Protein AF-A0A7S4M330-F1 (afdb_monomer_lite)

Secondary structure (DSSP, 8-state):
-HHHHTTS-GGGHHHHHHHHHHHHHHHHHHHHH-TT-PPPHHHHHHHHHH--GGGHHHHHHHHHHT-SHHHHTTS-HHHHHHHHSPTTSPPPPP-PPPPPTTS--HHHHHHHHTTSTT--

Radius of gyration: 14.89 Å; chains: 1; bounding box: 38×35×34 Å

Sequence (120 aa):
AYLAAANACSSHIGIYRNDATDLVSEYMESVGEDAAMAIVPAVLLAVARLCKPSEAMFRASCLRRCYVHETQSLMTPDEQRVAQVPVGARLEPPQSPSAPAGVETPADRWARLKREAGSI

Structure (mmCIF, N/CA/C/O backbone):
data_AF-A0A7S4M330-F1
#
_entry.id   AF-A0A7S4M330-F1
#
loop_
_atom_site.group_PDB
_atom_site.id
_atom_site.type_symbol
_atom_site.label_atom_id
_atom_site.label_alt_id
_atom_site.label_comp_id
_atom_site.label_asym_id
_atom_site.label_entity_id
_atom_site.label_seq_id
_atom_site.pdbx_PDB_ins_code
_atom_site.Cartn_x
_atom_site.Cartn_y
_atom_site.Cartn_z
_atom_site.occupancy
_atom_site.B_iso_or_equiv
_atom_site.auth_seq_id
_atom_site.auth_comp_id
_atom_site.auth_asym_id
_atom_site.auth_atom_id
_atom_site.pdbx_PDB_model_num
ATOM 1 N N . ALA A 1 1 ? 4.027 -10.631 6.137 1.00 54.78 1 ALA A N 1
ATOM 2 C CA . ALA A 1 1 ? 4.184 -9.151 6.169 1.00 54.78 1 ALA A CA 1
ATOM 3 C C . ALA A 1 1 ? 3.297 -8.299 5.219 1.00 54.78 1 ALA A C 1
ATOM 5 O O . ALA A 1 1 ? 2.370 -7.644 5.688 1.00 54.78 1 ALA A O 1
ATOM 6 N N . TYR A 1 2 ? 3.561 -8.227 3.900 1.00 59.19 2 TYR A N 1
ATOM 7 C CA . TYR A 1 2 ? 3.015 -7.169 3.004 1.00 59.19 2 TYR A CA 1
ATOM 8 C C . TYR A 1 2 ? 1.502 -7.153 2.851 1.00 59.19 2 TYR A C 1
ATOM 10 O O . TYR A 1 2 ? 0.898 -6.086 2.827 1.00 59.19 2 TYR A O 1
ATOM 18 N N . LEU A 1 3 ? 0.878 -8.330 2.792 1.00 62.50 3 LEU A N 1
ATOM 19 C CA . LEU A 1 3 ? -0.577 -8.437 2.771 1.00 62.50 3 LEU A CA 1
ATOM 20 C C . LEU A 1 3 ? -1.197 -7.895 4.060 1.00 62.50 3 LEU A C 1
ATOM 22 O O . LEU A 1 3 ? -2.298 -7.367 4.006 1.00 62.50 3 LEU A O 1
ATOM 26 N N . ALA A 1 4 ? -0.508 -7.962 5.202 1.00 63.50 4 ALA A N 1
ATOM 27 C CA . ALA A 1 4 ? -0.997 -7.355 6.437 1.00 63.50 4 ALA A CA 1
ATOM 28 C C . ALA A 1 4 ? -0.948 -5.820 6.354 1.00 63.50 4 ALA A C 1
ATOM 30 O O . ALA A 1 4 ? -1.938 -5.168 6.673 1.00 63.50 4 ALA A O 1
ATOM 31 N N . ALA A 1 5 ? 0.137 -5.238 5.829 1.00 64.31 5 ALA A N 1
ATOM 32 C CA . ALA A 1 5 ? 0.224 -3.795 5.572 1.00 64.31 5 ALA A CA 1
ATOM 33 C C . ALA A 1 5 ? -0.799 -3.329 4.514 1.00 64.31 5 ALA A C 1
ATOM 35 O O . ALA A 1 5 ? -1.499 -2.334 4.701 1.00 64.31 5 ALA A O 1
ATOM 36 N N . ALA A 1 6 ? -0.959 -4.099 3.436 1.00 64.12 6 ALA A N 1
ATOM 37 C CA . ALA A 1 6 ? -1.946 -3.886 2.381 1.00 64.12 6 ALA A CA 1
ATOM 38 C C . ALA A 1 6 ? -3.386 -4.250 2.787 1.00 64.12 6 ALA A C 1
ATOM 40 O O . ALA A 1 6 ? -4.303 -4.029 2.004 1.00 64.12 6 ALA A O 1
ATOM 41 N N . ASN A 1 7 ? -3.624 -4.761 3.997 1.00 63.97 7 ASN A N 1
ATOM 42 C CA . ASN A 1 7 ? -4.963 -4.963 4.567 1.00 63.97 7 ASN A CA 1
ATOM 43 C C . ASN A 1 7 ? -5.191 -4.164 5.857 1.00 63.97 7 ASN A C 1
ATOM 45 O O . ASN A 1 7 ? -6.298 -4.162 6.395 1.00 63.97 7 ASN A O 1
ATOM 49 N N . ALA A 1 8 ? -4.185 -3.436 6.344 1.00 62.50 8 ALA A N 1
ATOM 50 C CA . ALA A 1 8 ? -4.387 -2.454 7.390 1.00 62.50 8 ALA A CA 1
ATOM 51 C C . ALA A 1 8 ? -5.331 -1.367 6.861 1.00 62.50 8 ALA A C 1
ATOM 53 O O . ALA A 1 8 ? -5.029 -0.700 5.866 1.00 62.50 8 ALA A O 1
ATOM 54 N N . CYS A 1 9 ? -6.482 -1.196 7.515 1.00 58.28 9 CYS A N 1
ATOM 55 C CA . CYS A 1 9 ? -7.389 -0.090 7.227 1.00 58.28 9 CYS A CA 1
ATOM 56 C C . CYS A 1 9 ? -6.629 1.241 7.295 1.00 58.28 9 CYS A C 1
ATOM 58 O O . CYS A 1 9 ? -5.870 1.484 8.236 1.00 58.28 9 CYS A O 1
ATOM 60 N N . SER A 1 10 ? -6.876 2.126 6.328 1.00 56.81 10 SER A N 1
ATOM 61 C CA . SER A 1 10 ? -6.244 3.449 6.233 1.00 56.81 10 SER A CA 1
ATOM 62 C C . SER A 1 10 ? -6.435 4.301 7.496 1.00 56.81 10 SER A C 1
ATOM 64 O O . SER A 1 10 ? -5.536 5.048 7.868 1.00 56.81 10 SER A O 1
ATOM 66 N N . SER A 1 11 ? -7.548 4.128 8.217 1.00 57.81 11 SER A N 1
ATOM 67 C CA . SER A 1 11 ? -7.821 4.771 9.514 1.00 57.81 11 SER A CA 1
ATOM 68 C C . SER A 1 11 ? -6.916 4.299 10.661 1.00 57.81 11 SER A C 1
ATOM 70 O O . SER A 1 11 ? -6.872 4.936 11.710 1.00 57.81 11 SER A O 1
ATOM 72 N N . HIS A 1 12 ? -6.187 3.197 10.480 1.00 62.91 12 HIS A N 1
ATOM 73 C CA . HIS A 1 12 ? -5.392 2.545 11.523 1.00 62.91 12 HIS A CA 1
ATOM 74 C C . HIS A 1 12 ? -3.940 2.312 11.121 1.00 62.91 12 HIS A C 1
ATOM 76 O O . HIS A 1 12 ? -3.165 1.773 11.908 1.00 62.91 12 HIS A O 1
ATOM 82 N N . ILE A 1 13 ? -3.541 2.781 9.936 1.00 65.19 13 ILE A N 1
ATOM 83 C CA . ILE A 1 13 ? -2.166 2.654 9.463 1.00 65.19 13 ILE A CA 1
ATOM 84 C C . ILE A 1 13 ? -1.153 3.299 10.404 1.00 65.19 13 ILE A C 1
ATOM 86 O O . ILE A 1 13 ? -0.033 2.817 10.507 1.00 65.19 13 ILE A O 1
ATOM 90 N N . GLY A 1 14 ? -1.554 4.335 11.150 1.00 68.75 14 GLY A N 1
ATOM 91 C CA . GLY A 1 14 ? -0.705 4.961 12.163 1.00 68.75 14 GLY A CA 1
ATOM 92 C C . GLY A 1 14 ? -0.215 3.986 13.239 1.00 68.75 14 GLY A C 1
ATOM 93 O O . GLY A 1 14 ? 0.900 4.144 13.718 1.00 68.75 14 GLY A O 1
ATOM 94 N N . ILE A 1 15 ? -1.002 2.956 13.568 1.00 72.69 15 ILE A N 1
ATOM 95 C CA . ILE A 1 15 ? -0.666 1.955 14.593 1.00 72.69 15 ILE A CA 1
ATOM 96 C C . ILE A 1 15 ? 0.421 0.992 14.093 1.00 72.69 15 ILE A C 1
ATOM 98 O O . ILE A 1 15 ? 1.234 0.517 14.878 1.00 72.69 15 ILE A O 1
ATOM 102 N N . TYR A 1 16 ? 0.453 0.722 12.788 1.00 71.25 16 TYR A N 1
ATOM 103 C CA . TYR A 1 16 ? 1.331 -0.289 12.183 1.00 71.25 16 TYR A CA 1
ATOM 104 C C . TYR A 1 16 ? 2.448 0.301 11.336 1.00 71.25 16 TYR A C 1
ATOM 106 O O . TYR A 1 16 ? 3.201 -0.432 10.702 1.00 71.25 16 TYR A O 1
ATOM 114 N N . ARG A 1 17 ? 2.514 1.632 11.264 1.00 76.12 17 ARG A N 1
ATOM 115 C CA . ARG A 1 17 ? 3.295 2.341 10.257 1.00 76.12 17 ARG A CA 1
ATOM 116 C C . ARG A 1 17 ? 4.766 1.964 10.289 1.00 76.12 17 ARG A C 1
ATOM 118 O O . ARG A 1 17 ? 5.326 1.714 9.230 1.00 76.12 17 ARG A O 1
ATOM 125 N N . ASN A 1 18 ? 5.368 1.963 11.475 1.00 81.62 18 ASN A N 1
ATOM 126 C CA . ASN A 1 18 ? 6.801 1.723 11.623 1.00 81.62 18 ASN A CA 1
ATOM 127 C C . ASN A 1 18 ? 7.140 0.301 11.185 1.00 81.62 18 ASN A C 1
ATOM 129 O O . ASN A 1 18 ? 7.901 0.133 10.246 1.00 81.62 18 ASN A O 1
ATOM 133 N N . ASP A 1 19 ? 6.455 -0.698 11.740 1.00 75.44 19 ASP A N 1
ATOM 134 C CA . ASP A 1 19 ? 6.733 -2.090 11.387 1.00 75.44 19 ASP A CA 1
ATOM 135 C C . ASP A 1 19 ? 6.460 -2.385 9.901 1.00 75.44 19 ASP A C 1
ATOM 137 O O . ASP A 1 19 ? 7.206 -3.105 9.249 1.00 75.44 19 ASP A O 1
ATOM 141 N N . ALA A 1 20 ? 5.396 -1.809 9.333 1.00 75.56 20 ALA A N 1
ATOM 142 C CA . ALA A 1 20 ? 5.113 -1.944 7.908 1.00 75.56 20 ALA A CA 1
ATOM 143 C C . ALA A 1 20 ? 6.170 -1.248 7.035 1.00 75.56 20 ALA A C 1
ATOM 145 O O . ALA A 1 20 ? 6.441 -1.713 5.931 1.00 75.56 20 ALA A O 1
ATOM 146 N N . THR A 1 21 ? 6.765 -0.155 7.520 1.00 81.12 21 THR A N 1
ATOM 147 C CA . THR A 1 21 ? 7.873 0.530 6.842 1.00 81.12 21 THR A CA 1
ATOM 148 C C . THR A 1 21 ? 9.129 -0.330 6.873 1.00 81.12 21 THR A C 1
ATOM 150 O O . THR A 1 21 ? 9.754 -0.497 5.829 1.00 81.12 21 THR A O 1
ATOM 153 N N . ASP A 1 22 ? 9.456 -0.921 8.022 1.00 82.75 22 ASP A N 1
ATOM 154 C CA . ASP A 1 22 ? 10.635 -1.777 8.187 1.00 82.75 22 ASP A CA 1
ATOM 155 C C . ASP A 1 22 ? 10.553 -2.993 7.253 1.00 82.75 22 ASP A C 1
ATOM 157 O O . ASP A 1 22 ? 11.468 -3.240 6.473 1.00 82.75 22 ASP A O 1
ATOM 161 N N . LEU A 1 23 ? 9.398 -3.665 7.214 1.00 76.81 23 LEU A N 1
ATOM 162 C CA . LEU A 1 23 ? 9.172 -4.830 6.350 1.00 76.81 23 LEU A CA 1
ATOM 163 C C . LEU A 1 23 ? 9.231 -4.486 4.861 1.00 76.81 23 LEU A C 1
ATOM 165 O O . LEU A 1 23 ? 9.807 -5.220 4.065 1.00 76.81 23 LEU A O 1
ATOM 169 N N . VAL A 1 24 ? 8.631 -3.364 4.454 1.00 78.62 24 VAL A N 1
ATOM 170 C CA . VAL A 1 24 ? 8.725 -2.893 3.063 1.00 78.62 24 VAL A CA 1
ATOM 171 C C . VAL A 1 24 ? 10.163 -2.528 2.702 1.00 78.62 24 VAL A C 1
ATOM 173 O O . VAL A 1 24 ? 10.568 -2.762 1.568 1.00 78.62 24 VAL A O 1
ATOM 176 N N . SER A 1 25 ? 10.937 -1.987 3.640 1.00 81.81 25 SER A N 1
ATOM 177 C CA . SER A 1 25 ? 12.342 -1.643 3.405 1.00 81.81 25 SER A CA 1
ATOM 178 C C . SER A 1 25 ? 13.184 -2.904 3.207 1.00 81.81 25 SER A C 1
ATOM 180 O O . SER A 1 25 ? 13.868 -3.006 2.194 1.00 81.81 25 SER A O 1
ATOM 182 N N . GLU A 1 26 ? 13.017 -3.907 4.073 1.00 82.50 26 GLU A N 1
ATOM 183 C CA . GLU A 1 26 ? 13.665 -5.222 3.955 1.00 82.50 26 GLU A CA 1
ATOM 184 C C . GLU A 1 26 ? 13.347 -5.901 2.609 1.00 82.50 26 GLU A C 1
ATOM 186 O O . GLU A 1 26 ? 14.234 -6.428 1.933 1.00 82.50 26 GLU A O 1
ATOM 191 N N . TYR A 1 27 ? 12.093 -5.817 2.143 1.00 76.88 27 TYR A N 1
ATOM 192 C CA . TYR A 1 27 ? 11.730 -6.294 0.805 1.00 76.88 27 TYR A CA 1
ATOM 193 C C . TYR A 1 27 ? 12.522 -5.602 -0.296 1.00 76.88 27 TYR A C 1
ATOM 195 O O . TYR A 1 27 ? 13.050 -6.252 -1.189 1.00 76.88 27 TYR A O 1
ATOM 203 N N . MET A 1 28 ? 12.542 -4.270 -0.274 1.00 77.75 28 MET A N 1
ATOM 204 C CA . MET A 1 28 ? 13.123 -3.481 -1.353 1.00 77.75 28 MET A CA 1
ATOM 205 C C . MET A 1 28 ? 14.643 -3.651 -1.393 1.00 77.75 28 MET A C 1
ATOM 207 O O . MET A 1 28 ? 15.212 -3.642 -2.481 1.00 77.75 28 MET A O 1
ATOM 211 N N . GLU A 1 29 ? 15.276 -3.867 -0.238 1.00 82.19 29 GLU A N 1
ATOM 212 C CA . GLU A 1 29 ? 16.681 -4.263 -0.130 1.00 82.19 29 GLU A CA 1
ATOM 213 C C . GLU A 1 29 ? 16.910 -5.644 -0.763 1.00 82.19 29 GLU A C 1
ATOM 215 O O . GLU A 1 29 ? 17.736 -5.757 -1.666 1.00 82.19 29 GLU A O 1
ATOM 220 N N . SER A 1 30 ? 16.102 -6.656 -0.419 1.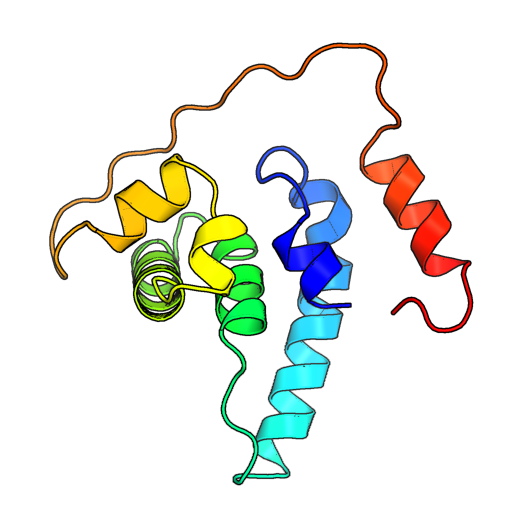00 75.12 30 SER A N 1
ATOM 221 C CA . SER A 1 30 ? 16.236 -8.004 -1.006 1.00 75.12 30 SER A CA 1
ATOM 222 C C . SER A 1 30 ? 15.952 -8.061 -2.517 1.00 75.12 30 SER A C 1
ATOM 224 O O . SER A 1 30 ? 16.621 -8.781 -3.254 1.00 75.12 30 SER A O 1
ATOM 226 N N . VAL A 1 31 ? 15.003 -7.265 -3.021 1.00 72.69 31 VAL A N 1
ATOM 227 C CA . VAL A 1 31 ? 14.725 -7.139 -4.464 1.00 72.69 31 VAL A CA 1
ATOM 228 C C . VAL A 1 31 ? 15.820 -6.355 -5.192 1.00 72.69 31 VAL A C 1
ATOM 230 O O . VAL A 1 31 ? 16.085 -6.613 -6.364 1.00 72.69 31 VAL A O 1
ATOM 233 N N . GLY A 1 32 ? 16.464 -5.395 -4.523 1.00 65.06 32 GLY A N 1
ATOM 234 C CA . GLY A 1 32 ? 17.595 -4.652 -5.080 1.00 65.06 32 GLY A CA 1
ATOM 235 C C . GLY A 1 32 ? 18.829 -5.527 -5.319 1.00 65.06 32 GLY A C 1
ATOM 236 O O . GLY A 1 32 ? 19.609 -5.242 -6.228 1.00 65.06 32 GLY A O 1
ATOM 237 N N . GLU A 1 33 ? 18.977 -6.599 -4.540 1.00 65.62 33 GLU A N 1
ATOM 238 C CA . GLU A 1 33 ? 20.049 -7.588 -4.685 1.00 65.62 33 GLU A CA 1
ATOM 239 C C . GLU A 1 33 ? 19.764 -8.609 -5.798 1.00 65.62 33 GLU A C 1
ATOM 241 O O . GLU A 1 33 ? 20.691 -9.025 -6.495 1.00 65.62 33 GLU A O 1
ATOM 246 N N . ASP A 1 34 ? 18.490 -8.943 -6.036 1.00 59.50 34 ASP A N 1
ATOM 247 C CA . ASP A 1 34 ? 18.053 -9.904 -7.054 1.00 59.50 34 ASP A CA 1
ATOM 248 C C . ASP A 1 34 ? 17.174 -9.222 -8.123 1.00 59.50 34 ASP A C 1
ATOM 250 O O . ASP A 1 34 ? 15.941 -9.241 -8.089 1.00 59.50 34 ASP A O 1
ATOM 254 N N . ALA A 1 35 ? 17.822 -8.627 -9.133 1.00 53.97 35 ALA A N 1
ATOM 255 C CA . ALA A 1 35 ? 17.188 -7.835 -10.200 1.00 53.97 35 ALA A CA 1
ATOM 256 C C . ALA A 1 35 ? 16.121 -8.581 -11.044 1.00 53.97 35 ALA A C 1
ATOM 258 O O . ALA A 1 35 ? 15.462 -7.974 -11.890 1.00 53.97 35 ALA A O 1
ATOM 259 N N . ALA A 1 36 ? 15.945 -9.890 -10.835 1.00 55.03 36 ALA A N 1
ATOM 260 C CA . ALA A 1 36 ? 14.907 -10.708 -11.458 1.00 55.03 36 ALA A CA 1
ATOM 261 C C . ALA A 1 36 ? 13.541 -10.634 -10.740 1.00 55.03 36 ALA A C 1
ATOM 263 O O . ALA A 1 36 ? 12.530 -11.057 -11.308 1.00 55.03 36 ALA A O 1
ATOM 264 N N . MET A 1 37 ? 13.478 -10.100 -9.516 1.00 57.47 37 MET A N 1
ATOM 265 C CA . MET A 1 37 ? 12.238 -10.011 -8.744 1.00 57.47 37 MET A CA 1
ATOM 266 C C . MET A 1 37 ? 11.437 -8.766 -9.146 1.00 57.47 37 MET A C 1
ATOM 268 O O . MET A 1 37 ? 11.727 -7.639 -8.751 1.00 57.47 37 MET A O 1
ATOM 272 N N . ALA A 1 38 ? 10.387 -8.958 -9.948 1.00 63.94 38 ALA A N 1
ATOM 273 C CA . ALA A 1 38 ? 9.420 -7.899 -10.215 1.00 63.94 38 ALA A CA 1
ATOM 274 C C . ALA A 1 38 ? 8.734 -7.474 -8.904 1.00 63.94 38 ALA A C 1
ATOM 276 O O . ALA A 1 38 ? 8.229 -8.319 -8.163 1.00 63.94 38 ALA A O 1
ATOM 277 N N . ILE A 1 39 ? 8.681 -6.164 -8.631 1.00 66.50 39 ILE A N 1
ATOM 278 C CA . ILE A 1 39 ? 7.975 -5.634 -7.457 1.00 66.50 39 ILE A CA 1
ATOM 279 C C . ILE A 1 39 ? 6.507 -6.063 -7.536 1.00 66.50 39 ILE A C 1
ATOM 281 O O . ILE A 1 39 ? 5.770 -5.649 -8.435 1.00 66.50 39 ILE A O 1
ATOM 285 N N . VAL A 1 40 ? 6.078 -6.874 -6.570 1.00 78.56 40 VAL A N 1
ATOM 286 C CA . VAL A 1 40 ? 4.713 -7.400 -6.514 1.00 78.56 40 VAL A CA 1
ATOM 287 C C . VAL A 1 40 ? 3.726 -6.241 -6.290 1.00 78.56 40 VAL A C 1
ATOM 289 O O . VAL A 1 40 ? 3.938 -5.429 -5.384 1.00 78.56 40 VAL A O 1
ATOM 292 N N . PRO A 1 41 ? 2.608 -6.151 -7.036 1.00 79.31 41 PRO A N 1
ATOM 293 C CA . PRO A 1 41 ? 1.607 -5.091 -6.867 1.00 79.31 41 PRO A CA 1
ATOM 294 C C . PRO A 1 41 ? 1.104 -4.903 -5.421 1.00 79.31 41 PRO A C 1
ATOM 296 O O . PRO A 1 41 ? 0.814 -3.783 -5.005 1.00 79.31 41 PRO A O 1
ATOM 299 N N . ALA A 1 42 ? 1.068 -5.966 -4.610 1.00 77.56 42 ALA A N 1
ATOM 300 C CA . ALA A 1 42 ? 0.720 -5.890 -3.188 1.00 77.56 42 ALA A CA 1
ATOM 301 C C . ALA A 1 42 ? 1.709 -5.040 -2.362 1.00 77.56 42 ALA A C 1
ATOM 303 O O . ALA A 1 42 ? 1.306 -4.363 -1.417 1.00 77.56 42 ALA A O 1
ATOM 304 N N . VAL A 1 43 ? 2.990 -5.031 -2.738 1.00 80.94 43 VAL A N 1
ATOM 305 C CA . VAL A 1 43 ? 4.020 -4.196 -2.107 1.00 80.94 43 VAL A CA 1
ATOM 306 C C . VAL A 1 43 ? 3.823 -2.734 -2.493 1.00 80.94 43 VAL A C 1
ATOM 308 O O . VAL A 1 43 ? 3.860 -1.867 -1.626 1.00 80.94 43 VAL A O 1
ATOM 311 N N . LEU A 1 44 ? 3.519 -2.444 -3.763 1.00 84.81 44 LEU A N 1
ATOM 312 C CA . LEU A 1 44 ? 3.183 -1.081 -4.194 1.00 84.81 44 LEU A CA 1
ATOM 313 C C . LEU A 1 44 ? 1.939 -0.544 -3.476 1.00 84.81 44 LEU A C 1
ATOM 315 O O . LEU A 1 44 ? 1.894 0.640 -3.137 1.00 84.81 44 LEU A O 1
ATOM 319 N N . LEU A 1 45 ? 0.958 -1.406 -3.197 1.00 85.31 45 LEU A N 1
ATOM 320 C CA . LEU A 1 45 ? -0.219 -1.045 -2.413 1.00 85.31 45 LEU A CA 1
ATOM 321 C C . LEU A 1 45 ? 0.155 -0.733 -0.956 1.00 85.31 45 LEU A C 1
ATOM 323 O O . LEU A 1 45 ? -0.295 0.276 -0.416 1.00 85.31 45 LEU A O 1
ATOM 327 N N . ALA A 1 46 ? 1.018 -1.541 -0.333 1.00 83.25 46 ALA A N 1
ATOM 328 C CA . ALA A 1 46 ? 1.531 -1.267 1.010 1.00 83.25 46 ALA A CA 1
ATOM 329 C C . ALA A 1 46 ? 2.306 0.065 1.066 1.00 83.25 46 ALA A C 1
ATOM 331 O O . ALA A 1 46 ? 2.020 0.907 1.918 1.00 83.25 46 ALA A O 1
ATOM 332 N N . VAL A 1 47 ? 3.208 0.309 0.108 1.00 84.56 47 VAL A N 1
ATOM 333 C CA . VAL A 1 47 ? 3.953 1.573 -0.036 1.00 84.56 47 VAL A CA 1
ATOM 334 C C . VAL A 1 47 ? 2.996 2.761 -0.147 1.00 84.56 47 VAL A C 1
ATOM 336 O O . VAL A 1 47 ? 3.139 3.739 0.584 1.00 84.56 47 VAL A O 1
ATOM 339 N N . ALA A 1 48 ? 1.975 2.664 -1.005 1.00 87.25 48 ALA A N 1
ATOM 340 C CA . ALA A 1 48 ? 1.002 3.734 -1.216 1.00 87.25 48 ALA A CA 1
ATOM 341 C C . ALA A 1 48 ? 0.265 4.144 0.067 1.00 87.25 48 ALA A C 1
ATOM 343 O O . ALA A 1 48 ? -0.093 5.312 0.238 1.00 87.25 48 ALA A O 1
ATOM 344 N N . ARG A 1 49 ? 0.022 3.193 0.970 1.00 84.69 49 ARG A N 1
ATOM 345 C CA . ARG A 1 49 ? -0.657 3.451 2.242 1.00 84.69 49 ARG A CA 1
ATOM 346 C C . ARG A 1 49 ? 0.268 4.080 3.284 1.00 84.69 49 ARG A C 1
ATOM 348 O O . ARG A 1 49 ? -0.194 4.871 4.102 1.00 84.69 49 ARG A O 1
ATOM 355 N N . LEU A 1 50 ? 1.564 3.780 3.232 1.00 84.06 50 LEU A N 1
ATOM 356 C CA . LEU A 1 50 ? 2.569 4.344 4.141 1.00 84.06 50 LEU A CA 1
ATOM 357 C C . LEU A 1 50 ? 2.999 5.770 3.770 1.00 84.06 50 LEU A C 1
ATOM 359 O O . LEU A 1 50 ? 3.561 6.477 4.620 1.00 84.06 50 LEU A O 1
ATOM 363 N N . CYS A 1 51 ? 2.704 6.208 2.543 1.00 84.19 51 CYS A N 1
ATOM 364 C CA . CYS A 1 51 ? 2.995 7.555 2.068 1.00 84.19 51 CYS A CA 1
ATOM 365 C C . CYS A 1 51 ? 2.423 8.646 2.985 1.00 84.19 51 CYS A C 1
ATOM 367 O O . CYS A 1 51 ? 1.285 8.595 3.455 1.00 84.19 51 CYS A O 1
ATOM 369 N N . LYS A 1 52 ? 3.216 9.692 3.208 1.00 82.50 52 LYS A N 1
ATOM 370 C CA . LYS A 1 52 ? 2.780 10.926 3.871 1.00 82.50 52 LYS A CA 1
ATOM 371 C C . LYS A 1 52 ? 1.872 11.742 2.939 1.00 82.50 52 LYS A C 1
ATOM 373 O O . LYS A 1 52 ? 1.964 11.608 1.719 1.00 82.50 52 LYS A O 1
ATOM 378 N N . PRO A 1 53 ? 1.055 12.671 3.471 1.00 80.38 53 PRO A N 1
ATOM 379 C CA . PRO A 1 53 ? 0.279 13.596 2.638 1.00 80.38 53 PRO A CA 1
ATOM 380 C C . PRO A 1 53 ? 1.135 14.393 1.639 1.00 80.38 53 PRO A C 1
ATOM 382 O O . PRO A 1 53 ? 0.694 14.662 0.526 1.00 80.38 53 PRO A O 1
ATOM 385 N N . SER A 1 54 ? 2.383 14.712 2.003 1.00 81.94 54 SER A N 1
ATOM 386 C CA . SER A 1 54 ? 3.364 15.369 1.126 1.00 81.94 54 SER A CA 1
ATOM 387 C C . SER A 1 54 ? 3.781 14.529 -0.090 1.00 81.94 54 SER A C 1
ATOM 389 O O . SER A 1 54 ? 4.322 15.067 -1.047 1.00 81.94 54 SER A O 1
ATOM 391 N N . GLU A 1 55 ? 3.522 13.221 -0.079 1.00 85.25 55 GLU A N 1
ATOM 392 C CA . GLU A 1 55 ? 3.930 12.251 -1.104 1.00 85.25 55 GLU A CA 1
ATOM 393 C C . GLU A 1 55 ? 2.742 11.824 -1.989 1.00 85.25 55 GLU A C 1
ATOM 395 O O . GLU A 1 55 ? 2.774 10.776 -2.634 1.00 85.25 55 GLU A O 1
ATOM 400 N N . ALA A 1 56 ? 1.674 12.630 -2.045 1.00 84.12 56 ALA A N 1
ATOM 401 C CA . ALA A 1 56 ? 0.414 12.288 -2.712 1.00 84.12 56 ALA A CA 1
ATOM 402 C C . ALA A 1 56 ? 0.573 11.842 -4.180 1.00 84.12 56 ALA A C 1
ATOM 404 O O . ALA A 1 56 ? -0.114 10.923 -4.629 1.00 84.12 56 ALA A O 1
ATOM 405 N N . MET A 1 57 ? 1.502 12.448 -4.925 1.00 84.12 57 MET A N 1
ATOM 406 C CA . MET A 1 57 ? 1.771 12.078 -6.320 1.00 84.12 57 MET A CA 1
ATOM 407 C C . MET A 1 57 ? 2.469 10.721 -6.450 1.00 84.12 57 MET A C 1
ATOM 409 O O . MET A 1 57 ? 2.139 9.945 -7.350 1.00 84.12 57 MET A O 1
ATOM 413 N N . PHE A 1 58 ? 3.394 10.412 -5.536 1.00 86.56 58 PHE A N 1
ATOM 414 C CA . PHE A 1 58 ? 4.047 9.107 -5.474 1.00 86.56 58 PHE A CA 1
ATOM 415 C C . PHE A 1 58 ? 3.038 8.024 -5.076 1.00 86.56 58 PHE A C 1
ATOM 417 O O . PHE A 1 58 ? 2.899 7.037 -5.797 1.00 86.56 58 PHE A O 1
ATOM 424 N N . ARG A 1 59 ? 2.219 8.286 -4.044 1.00 88.44 59 ARG A N 1
ATOM 425 C CA . ARG A 1 59 ? 1.074 7.442 -3.662 1.00 88.44 59 ARG A CA 1
ATOM 426 C C . ARG A 1 59 ? 0.178 7.131 -4.861 1.00 88.44 59 ARG A C 1
ATOM 428 O O . ARG A 1 59 ? -0.111 5.969 -5.122 1.00 88.44 59 ARG A O 1
ATOM 435 N N . ALA A 1 60 ? -0.238 8.144 -5.622 1.00 87.19 60 ALA A N 1
ATOM 436 C CA . ALA A 1 60 ? -1.099 7.944 -6.788 1.00 87.19 60 ALA A CA 1
ATOM 437 C C . ALA A 1 60 ? -0.424 7.119 -7.899 1.00 87.19 60 ALA A C 1
ATOM 439 O O . ALA A 1 60 ? -1.083 6.319 -8.558 1.00 87.19 60 ALA A O 1
ATOM 440 N N . SER A 1 61 ? 0.888 7.279 -8.102 1.00 86.69 61 SER A N 1
ATOM 441 C CA . SER A 1 61 ? 1.660 6.462 -9.048 1.00 86.69 61 SER A CA 1
ATOM 442 C C . SER A 1 61 ? 1.681 4.983 -8.644 1.00 86.69 61 SER A C 1
ATOM 444 O O . SER A 1 61 ? 1.433 4.111 -9.479 1.00 86.69 61 SER A O 1
ATOM 446 N N . CYS A 1 62 ? 1.892 4.697 -7.356 1.00 87.94 62 CYS A N 1
ATOM 447 C CA . CYS A 1 62 ? 1.813 3.344 -6.813 1.00 87.94 62 CYS A CA 1
ATOM 448 C C . CYS A 1 62 ? 0.412 2.745 -6.999 1.00 87.94 62 CYS A C 1
ATOM 450 O O . CYS A 1 62 ? 0.288 1.657 -7.556 1.00 87.94 62 CYS A O 1
ATOM 452 N N . LEU A 1 63 ? -0.646 3.476 -6.629 1.00 89.12 63 LEU A N 1
ATOM 453 C CA . LEU A 1 63 ? -2.030 2.995 -6.735 1.00 89.12 63 LEU A CA 1
ATOM 454 C C . LEU A 1 63 ? -2.455 2.702 -8.181 1.00 89.12 63 LEU A C 1
ATOM 456 O O . LEU A 1 63 ? -3.109 1.691 -8.420 1.00 89.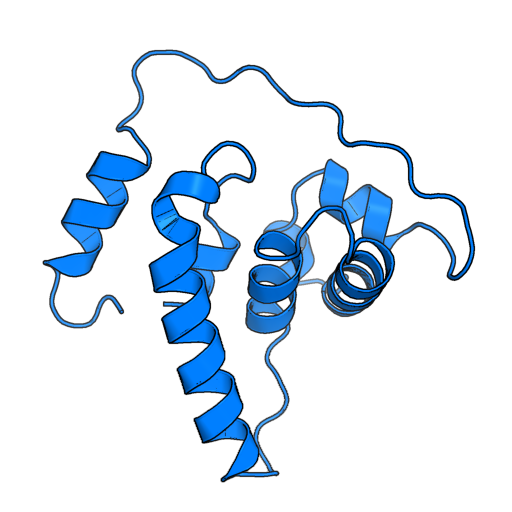12 63 LEU A O 1
ATOM 460 N N . ARG A 1 64 ? -2.037 3.520 -9.157 1.00 88.88 64 ARG A N 1
ATOM 461 C CA . ARG A 1 64 ? -2.275 3.258 -10.592 1.00 88.88 64 ARG A CA 1
ATOM 462 C C . ARG A 1 64 ? -1.708 1.913 -11.037 1.00 88.88 64 ARG A C 1
ATOM 464 O O . ARG A 1 64 ? -2.366 1.179 -11.763 1.00 88.88 64 ARG A O 1
ATOM 471 N N . ARG A 1 65 ? -0.503 1.571 -10.575 1.00 85.75 65 ARG A N 1
ATOM 472 C CA . ARG A 1 65 ? 0.161 0.290 -10.882 1.00 85.75 65 ARG A CA 1
ATOM 473 C C . ARG A 1 65 ? -0.460 -0.899 -10.145 1.00 85.75 65 ARG A C 1
ATOM 475 O O . ARG A 1 65 ? -0.280 -2.030 -10.574 1.00 85.75 65 ARG A O 1
ATOM 482 N N . CYS A 1 66 ? -1.206 -0.643 -9.070 1.00 84.00 66 CYS A N 1
ATOM 483 C CA . CYS A 1 66 ? -1.970 -1.655 -8.336 1.00 84.00 66 CYS A CA 1
ATOM 484 C C . CYS A 1 66 ? -3.353 -1.922 -8.945 1.00 84.00 66 CYS A C 1
ATOM 486 O O . CYS A 1 66 ? -4.043 -2.835 -8.489 1.00 84.00 66 CYS A O 1
ATOM 488 N N . TYR A 1 67 ? -3.774 -1.144 -9.947 1.00 79.62 67 TYR A N 1
ATOM 489 C CA . TYR A 1 67 ? -5.080 -1.272 -10.595 1.00 79.62 67 TYR A CA 1
ATOM 490 C C . TYR A 1 67 ? -5.098 -2.432 -11.609 1.00 79.62 67 TYR A C 1
ATOM 492 O O . TYR A 1 67 ? -5.389 -2.265 -12.791 1.00 79.62 67 TYR A O 1
ATOM 500 N N . VAL A 1 68 ? -4.734 -3.619 -11.123 1.00 77.62 68 VAL A N 1
ATOM 501 C CA . VAL A 1 68 ? -4.771 -4.913 -11.811 1.00 77.62 68 VAL A CA 1
ATOM 502 C C . VAL A 1 68 ? -5.692 -5.860 -11.038 1.00 77.62 68 VAL A C 1
ATOM 504 O O . VAL A 1 68 ? -5.861 -5.704 -9.829 1.00 77.62 68 VAL A O 1
ATOM 507 N N . HIS A 1 69 ? -6.294 -6.833 -11.727 1.00 68.38 69 HIS A N 1
ATOM 508 C CA . HIS A 1 69 ? -7.455 -7.606 -11.254 1.00 68.38 69 HIS A CA 1
ATOM 509 C C . HIS 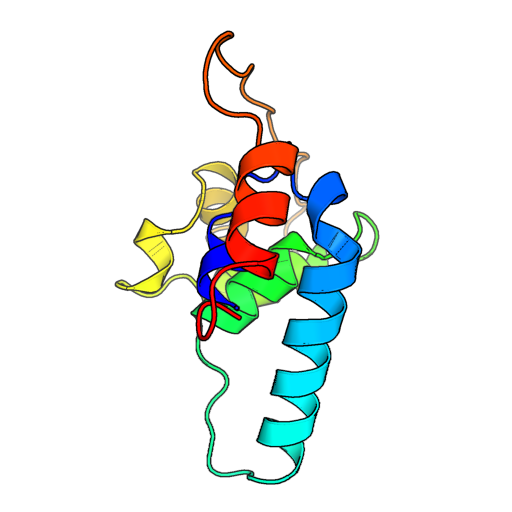A 1 69 ? -7.290 -8.237 -9.854 1.00 68.38 69 HIS A C 1
ATOM 511 O O . HIS A 1 69 ? -8.251 -8.314 -9.090 1.00 68.38 69 HIS A O 1
ATOM 517 N N . GLU A 1 70 ? -6.076 -8.661 -9.500 1.00 73.06 70 GLU A N 1
ATOM 518 C CA . GLU A 1 70 ? -5.764 -9.315 -8.223 1.00 73.06 70 GLU A CA 1
ATOM 519 C C . GLU A 1 70 ? -5.706 -8.312 -7.058 1.00 73.06 70 GLU A C 1
ATOM 521 O O . GLU A 1 70 ? -6.396 -8.479 -6.051 1.00 73.06 70 GLU A O 1
ATOM 526 N N . THR A 1 71 ? -4.948 -7.220 -7.200 1.00 74.31 71 THR A N 1
ATOM 527 C CA . THR A 1 71 ? -4.781 -6.208 -6.142 1.00 74.31 71 THR A CA 1
ATOM 528 C C . THR A 1 71 ? -5.887 -5.169 -6.089 1.00 74.31 71 THR A C 1
ATOM 530 O O . THR A 1 71 ? -6.078 -4.549 -5.045 1.00 74.31 71 THR A O 1
ATOM 533 N N . GLN A 1 72 ? -6.666 -5.007 -7.160 1.00 80.56 72 GLN A N 1
ATOM 534 C CA . GLN A 1 72 ? -7.811 -4.098 -7.195 1.00 80.56 72 GLN A CA 1
ATOM 535 C C . GLN A 1 72 ? -8.850 -4.433 -6.112 1.00 80.56 72 GLN A C 1
ATOM 537 O O . GLN A 1 72 ? -9.424 -3.524 -5.512 1.00 80.56 72 GLN A O 1
ATOM 542 N N . SER A 1 73 ? -9.045 -5.724 -5.818 1.00 81.19 73 SER A N 1
ATOM 543 C CA . SER A 1 73 ? -9.952 -6.205 -4.764 1.00 81.19 73 SER A CA 1
ATOM 544 C C . SER A 1 73 ? -9.524 -5.805 -3.344 1.00 81.19 73 SER A C 1
ATOM 546 O O . SER A 1 73 ? -10.361 -5.721 -2.450 1.00 81.19 73 SER A O 1
ATOM 548 N N . LEU A 1 74 ? -8.233 -5.517 -3.146 1.00 78.69 74 LEU A N 1
ATOM 549 C CA . LEU A 1 74 ? -7.651 -5.119 -1.860 1.00 78.69 74 LEU A CA 1
ATOM 550 C C . LEU A 1 74 ? -7.667 -3.596 -1.652 1.00 78.69 74 LEU A C 1
ATOM 552 O O . LEU A 1 74 ? -7.390 -3.112 -0.551 1.00 78.69 74 LEU A O 1
ATOM 556 N N . MET A 1 75 ? -7.956 -2.827 -2.704 1.00 83.88 75 MET A N 1
ATOM 557 C CA . MET A 1 75 ? -7.997 -1.369 -2.660 1.00 83.88 75 MET A CA 1
ATOM 558 C C . MET A 1 75 ? -9.316 -0.881 -2.061 1.00 83.88 75 MET A C 1
ATOM 560 O O . MET A 1 75 ? -10.397 -1.356 -2.405 1.00 83.88 75 MET A O 1
ATOM 564 N N . THR A 1 76 ? -9.239 0.134 -1.208 1.00 83.94 76 THR A N 1
ATOM 565 C CA . THR A 1 76 ? -10.426 0.857 -0.740 1.00 83.94 76 THR A CA 1
ATOM 566 C C . THR A 1 76 ? -11.081 1.637 -1.892 1.00 83.94 76 THR A C 1
ATOM 568 O O . THR A 1 76 ? -10.402 1.984 -2.864 1.00 83.94 76 THR A O 1
ATOM 571 N N . PRO A 1 77 ? -12.374 2.003 -1.787 1.00 83.94 77 PRO A N 1
ATOM 572 C CA . PRO A 1 77 ? -13.029 2.841 -2.796 1.00 83.94 77 PRO A CA 1
ATOM 573 C C . PRO A 1 77 ? -12.293 4.166 -3.056 1.00 83.94 77 PRO A C 1
ATOM 575 O O . PRO A 1 77 ? -12.241 4.645 -4.187 1.00 83.94 77 PRO A O 1
ATOM 578 N N . ASP A 1 78 ? -11.673 4.741 -2.018 1.00 83.38 78 ASP A N 1
ATOM 579 C CA . ASP A 1 78 ? -10.844 5.941 -2.143 1.00 83.38 78 ASP A CA 1
ATOM 580 C C . ASP A 1 78 ? -9.586 5.706 -2.981 1.00 83.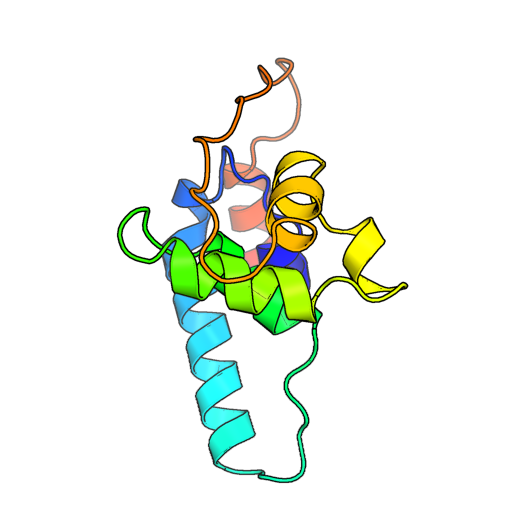38 78 ASP A C 1
ATOM 582 O O . ASP A 1 78 ? -9.275 6.478 -3.887 1.00 83.38 78 ASP A O 1
ATOM 586 N N . GLU A 1 79 ? -8.888 4.609 -2.715 1.00 87.50 79 GLU A N 1
ATOM 587 C CA . GLU A 1 79 ? -7.681 4.229 -3.441 1.00 87.50 79 GLU A CA 1
ATOM 588 C C . GLU A 1 79 ? -7.973 3.914 -4.907 1.00 87.50 79 GLU A C 1
ATOM 590 O O . GLU A 1 79 ? -7.210 4.327 -5.781 1.00 87.50 79 GLU A O 1
ATOM 595 N N . GLN A 1 80 ? -9.088 3.233 -5.190 1.00 86.94 80 GLN A N 1
ATOM 596 C CA . GLN A 1 80 ? -9.533 2.967 -6.558 1.00 86.94 80 GLN A CA 1
ATOM 597 C C . GLN A 1 80 ? -9.844 4.267 -7.303 1.00 86.94 80 GLN A C 1
ATOM 599 O O . GLN A 1 80 ? -9.425 4.426 -8.448 1.00 86.94 80 GLN A O 1
ATOM 604 N N . ARG A 1 81 ? -10.502 5.230 -6.643 1.00 87.25 81 ARG A N 1
ATOM 605 C CA . ARG A 1 81 ? -10.742 6.557 -7.220 1.00 87.25 81 ARG A CA 1
ATOM 606 C C . ARG A 1 81 ? -9.423 7.233 -7.584 1.00 87.25 81 ARG A C 1
ATOM 608 O O . ARG A 1 81 ? -9.260 7.663 -8.717 1.00 87.25 81 ARG A O 1
ATOM 615 N N . VAL A 1 82 ? -8.466 7.287 -6.653 1.00 87.12 82 VAL A N 1
ATOM 616 C CA . VAL A 1 82 ? -7.145 7.903 -6.880 1.00 87.12 82 VAL A CA 1
ATOM 617 C C . VAL A 1 82 ? -6.384 7.211 -8.015 1.00 87.12 82 VAL A C 1
ATOM 619 O O . VAL A 1 82 ? -5.741 7.888 -8.816 1.00 87.12 82 VAL A O 1
ATOM 622 N N . ALA A 1 83 ? -6.475 5.884 -8.123 1.00 86.44 83 ALA A N 1
ATOM 623 C CA . ALA A 1 83 ? -5.850 5.126 -9.204 1.00 86.44 83 ALA A CA 1
ATOM 624 C C . ALA A 1 83 ? -6.447 5.435 -10.585 1.00 86.44 83 ALA A C 1
ATOM 626 O O . ALA A 1 83 ? -5.736 5.383 -11.581 1.00 86.44 83 ALA A O 1
ATOM 627 N N . GLN A 1 84 ? -7.725 5.796 -10.664 1.00 86.25 84 GLN A N 1
ATOM 628 C CA . GLN A 1 84 ? -8.376 6.155 -11.927 1.00 86.25 84 GLN A CA 1
ATOM 629 C C . GLN A 1 84 ? -8.149 7.622 -12.331 1.00 86.25 84 GLN A C 1
ATOM 631 O O . GLN A 1 84 ? -8.405 7.993 -13.475 1.00 86.25 84 GLN A O 1
ATOM 636 N N . VAL A 1 85 ? -7.649 8.471 -11.423 1.00 84.81 85 VAL A N 1
ATOM 637 C CA . VAL A 1 85 ? -7.381 9.885 -11.722 1.00 84.81 85 VAL A CA 1
ATOM 638 C C . VAL A 1 85 ? -6.197 10.011 -12.701 1.00 84.81 85 VAL A C 1
ATOM 640 O O . VAL A 1 85 ? -5.121 9.458 -12.426 1.00 84.81 85 VAL A O 1
ATOM 643 N N . PRO A 1 86 ? -6.328 10.778 -13.805 1.00 79.94 86 PRO A N 1
ATOM 644 C CA . PRO A 1 86 ? -5.241 11.007 -14.757 1.00 79.94 86 PRO A CA 1
ATOM 645 C C . PRO A 1 86 ? -3.977 11.586 -14.112 1.00 79.94 86 PRO A C 1
ATOM 647 O O . PRO A 1 86 ? -4.026 12.303 -13.109 1.00 79.94 86 PRO A O 1
ATOM 650 N N . VAL A 1 87 ? -2.816 11.294 -14.700 1.00 78.62 87 VAL A N 1
ATOM 651 C CA . VAL A 1 87 ? -1.543 11.880 -14.255 1.00 78.62 87 VAL A CA 1
ATOM 652 C C . VAL A 1 87 ? -1.600 13.403 -14.431 1.00 78.62 87 VAL A C 1
ATOM 654 O O . VAL A 1 87 ? -1.948 13.889 -15.501 1.00 78.62 87 VAL A O 1
ATOM 657 N N . GLY A 1 88 ? -1.274 14.154 -13.374 1.00 69.25 88 GLY A N 1
ATOM 658 C CA . GLY A 1 88 ? -1.284 15.625 -13.376 1.00 69.25 88 GLY A CA 1
ATOM 659 C C . GLY A 1 88 ? -2.607 16.273 -12.952 1.00 69.25 88 GLY A C 1
ATOM 660 O O . GLY A 1 88 ? -2.638 17.481 -12.733 1.00 69.25 88 GLY A O 1
ATOM 661 N N . ALA A 1 89 ? -3.682 15.498 -12.773 1.00 76.50 89 ALA A N 1
ATOM 662 C CA . ALA A 1 89 ? -4.930 16.013 -12.218 1.00 76.50 89 ALA A CA 1
ATOM 663 C C . ALA A 1 89 ? -4.831 16.225 -10.695 1.00 76.50 89 ALA A C 1
ATOM 665 O O . ALA A 1 89 ? -4.102 15.521 -9.989 1.00 76.50 89 ALA A O 1
ATOM 666 N N . ARG A 1 90 ? -5.574 17.213 -10.183 1.00 75.38 90 ARG A N 1
ATOM 667 C CA . ARG A 1 90 ? -5.602 17.545 -8.753 1.00 75.38 90 ARG A CA 1
ATOM 668 C C . ARG A 1 90 ? -6.266 16.413 -7.967 1.00 75.38 90 ARG A C 1
ATOM 670 O O . ARG A 1 90 ? -7.372 15.999 -8.294 1.00 75.38 90 ARG A O 1
ATOM 677 N N . LEU A 1 91 ? -5.589 15.939 -6.923 1.00 74.06 91 LEU A N 1
ATOM 678 C CA . LEU A 1 91 ? -6.114 14.922 -6.014 1.00 74.06 91 LEU A CA 1
ATOM 679 C C . LEU A 1 91 ? -6.921 15.592 -4.899 1.00 74.06 91 LEU A C 1
ATOM 681 O O . LEU A 1 91 ? -6.416 16.486 -4.217 1.00 74.06 91 LEU A O 1
ATOM 685 N N . GLU A 1 92 ? -8.165 15.159 -4.718 1.00 71.56 92 GLU A N 1
ATOM 686 C CA . GLU A 1 92 ? -9.002 15.578 -3.593 1.00 71.56 92 GLU A CA 1
ATOM 687 C C . GLU A 1 92 ? -8.720 14.732 -2.340 1.00 71.56 92 GLU A C 1
ATOM 689 O O . GLU A 1 92 ? -8.298 13.575 -2.458 1.00 71.56 92 GLU A O 1
ATOM 694 N N . PRO A 1 93 ? -8.914 15.294 -1.131 1.00 63.00 93 PRO A N 1
ATOM 695 C CA . PRO A 1 93 ? -8.699 14.566 0.110 1.00 63.00 93 PRO A CA 1
ATOM 696 C C . PRO A 1 93 ? -9.696 13.405 0.278 1.00 63.00 93 PRO A C 1
ATOM 698 O O . PRO A 1 93 ? -10.837 13.488 -0.184 1.00 63.00 93 PRO A O 1
ATOM 701 N N . PRO A 1 94 ? -9.282 12.326 0.963 1.00 62.44 94 PRO A N 1
ATOM 702 C CA . PRO A 1 94 ? -10.132 11.164 1.180 1.00 62.44 94 PRO A CA 1
ATOM 703 C C . PRO A 1 94 ? -11.336 11.487 2.070 1.00 62.44 94 PRO A C 1
ATOM 705 O O . PRO A 1 94 ? -11.223 12.223 3.051 1.00 62.44 94 PRO A O 1
ATOM 708 N N . GLN A 1 95 ? -12.485 10.881 1.760 1.00 60.38 95 GLN A N 1
ATOM 709 C CA . GLN A 1 95 ? -13.660 10.898 2.633 1.00 60.38 95 GLN A CA 1
ATOM 710 C C . GLN A 1 95 ? -13.571 9.729 3.617 1.00 60.38 95 GLN A C 1
ATOM 712 O O . GLN A 1 95 ? -13.631 8.568 3.215 1.00 60.38 95 GLN A O 1
ATOM 717 N N . SER A 1 96 ? -13.384 10.028 4.903 1.00 49.75 96 SER A N 1
ATOM 718 C CA . SER A 1 96 ? -13.220 9.010 5.945 1.00 49.75 96 SER A CA 1
ATOM 719 C C . SER A 1 96 ? -14.561 8.363 6.314 1.00 49.75 96 SER A C 1
ATOM 721 O O . SER A 1 96 ? -15.459 9.075 6.767 1.00 49.75 96 SER A O 1
ATOM 723 N N . PRO A 1 97 ? -14.712 7.031 6.200 1.00 53.66 97 PRO A N 1
ATOM 724 C CA . PRO A 1 97 ? -15.854 6.336 6.777 1.00 53.66 97 PRO A CA 1
ATOM 725 C C . PRO A 1 97 ? -15.687 6.192 8.301 1.00 53.66 97 PRO A C 1
ATOM 727 O O . PRO A 1 97 ? -14.599 5.888 8.794 1.00 53.66 97 PRO A O 1
ATOM 730 N N . SER A 1 98 ? -16.767 6.401 9.058 1.00 46.91 98 SER A N 1
ATOM 731 C CA . SER A 1 98 ? -16.808 6.150 10.506 1.00 46.91 98 SER A CA 1
ATOM 732 C C . SER A 1 98 ? -16.777 4.646 10.799 1.00 46.91 98 SER A C 1
ATOM 734 O O . SER A 1 98 ? -17.540 3.882 10.210 1.00 46.91 98 SER A O 1
ATOM 736 N N . ALA A 1 99 ? -15.906 4.212 11.714 1.00 53.22 99 ALA A N 1
ATOM 737 C CA . ALA A 1 99 ? -15.779 2.802 12.080 1.00 53.22 99 ALA A CA 1
ATOM 738 C C . ALA A 1 99 ? -16.860 2.363 13.099 1.00 53.22 99 ALA A C 1
ATOM 740 O O . ALA A 1 99 ? -17.155 3.121 14.027 1.00 53.22 99 ALA A O 1
ATOM 741 N N . PRO A 1 100 ? -17.429 1.147 12.971 1.00 49.03 100 PRO A N 1
ATOM 742 C CA . PRO A 1 100 ? -18.368 0.582 13.942 1.00 49.03 100 PRO A CA 1
ATOM 743 C C . P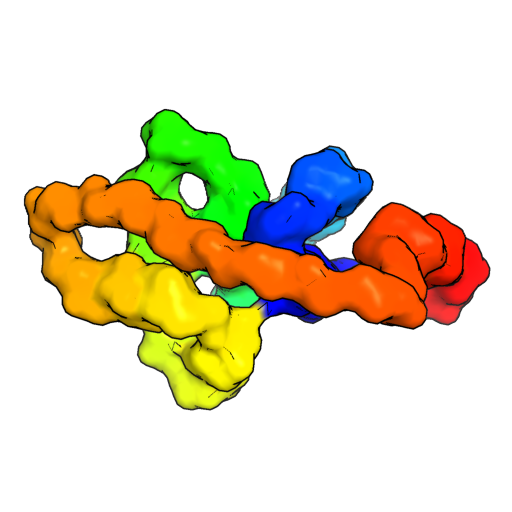RO A 1 100 ? -17.654 0.116 15.226 1.00 49.03 100 PRO A C 1
ATOM 745 O O . PRO A 1 100 ? -16.546 -0.418 15.180 1.00 49.03 100 PRO A O 1
ATOM 748 N N . ALA A 1 101 ? -18.296 0.305 16.383 1.00 46.03 101 ALA A N 1
ATOM 749 C CA . ALA A 1 101 ? -17.762 -0.066 17.695 1.00 46.03 101 ALA A CA 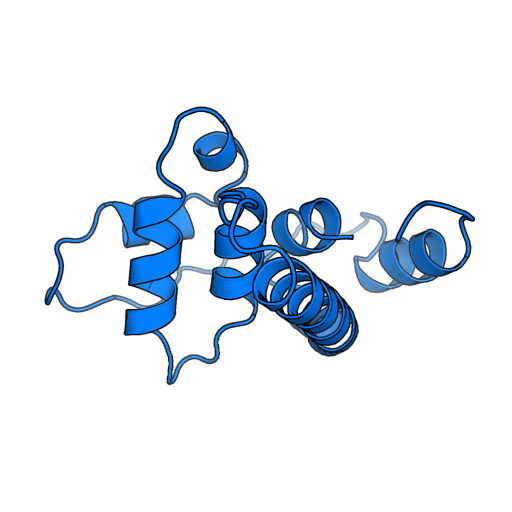1
ATOM 750 C C . ALA A 1 101 ? -17.908 -1.577 17.981 1.00 46.03 101 ALA A C 1
ATOM 752 O O . ALA A 1 101 ? -18.969 -2.147 17.735 1.00 46.03 101 ALA A O 1
ATOM 753 N N . GLY A 1 102 ? -16.868 -2.212 18.544 1.00 56.81 102 GLY A N 1
ATOM 754 C CA . GLY A 1 102 ? -16.929 -3.579 19.099 1.00 56.81 102 GLY A CA 1
ATOM 755 C C . GLY A 1 102 ? -16.090 -4.656 18.395 1.00 56.81 102 GLY A C 1
ATOM 756 O O . GLY A 1 102 ? -16.093 -5.804 18.829 1.00 56.81 102 GLY A O 1
ATOM 757 N N . VAL A 1 103 ? -15.357 -4.315 17.335 1.00 62.34 103 VAL A N 1
ATOM 758 C CA . VAL A 1 103 ? -14.453 -5.244 16.632 1.00 62.34 103 VAL A CA 1
ATOM 759 C C . VAL A 1 103 ? -13.049 -5.157 17.240 1.00 62.34 103 VAL A C 1
ATOM 761 O O . VAL A 1 103 ? -12.613 -4.058 17.579 1.00 62.34 103 VAL A O 1
ATOM 764 N N . GLU A 1 104 ? -12.355 -6.301 17.362 1.00 67.25 104 GLU A N 1
ATOM 765 C CA . GLU A 1 104 ? -10.937 -6.396 17.758 1.00 67.25 104 GLU A CA 1
ATOM 766 C C . GLU A 1 104 ? -10.143 -5.234 17.167 1.00 67.25 104 GLU A C 1
ATOM 768 O O . GLU A 1 104 ? -10.132 -5.052 15.937 1.00 67.25 104 GLU A O 1
ATOM 773 N N . THR A 1 105 ? -9.512 -4.441 18.041 1.00 67.38 105 THR A N 1
ATOM 774 C CA . THR A 1 105 ? -8.847 -3.242 17.565 1.00 67.38 105 THR A CA 1
ATOM 775 C C . THR A 1 105 ? -7.679 -3.651 16.675 1.00 67.38 105 THR A C 1
ATOM 777 O O . THR A 1 105 ? -7.037 -4.686 16.881 1.00 67.38 105 THR A O 1
ATOM 780 N N . PRO A 1 106 ? -7.363 -2.840 15.667 1.00 64.81 106 PRO A N 1
ATOM 781 C CA . PRO A 1 106 ? -6.182 -3.052 14.856 1.00 64.81 106 PRO A CA 1
ATOM 782 C C . PRO A 1 106 ? -4.914 -3.256 15.717 1.00 64.81 106 PRO A C 1
ATOM 784 O O . PRO A 1 106 ? -4.164 -4.211 15.492 1.00 64.81 106 PRO A O 1
ATOM 787 N N . ALA A 1 107 ? -4.705 -2.455 16.763 1.00 65.31 107 ALA A N 1
ATOM 788 C CA . ALA A 1 107 ? -3.565 -2.625 17.668 1.00 65.31 107 ALA A CA 1
ATOM 789 C C . ALA A 1 107 ? -3.476 -4.044 18.257 1.00 65.31 107 ALA A C 1
ATOM 791 O O . ALA A 1 107 ? -2.414 -4.668 18.194 1.00 65.31 107 ALA A O 1
ATOM 792 N N . ASP A 1 108 ? -4.602 -4.580 18.732 1.00 71.94 108 ASP A N 1
ATOM 793 C CA . ASP A 1 108 ? -4.671 -5.920 19.325 1.00 71.94 108 ASP A CA 1
ATOM 794 C C . ASP A 1 108 ? -4.326 -7.008 18.302 1.00 71.94 108 ASP A C 1
ATOM 796 O O . ASP A 1 108 ? -3.525 -7.909 18.570 1.00 71.94 108 ASP A O 1
ATOM 800 N N . ARG A 1 109 ? -4.868 -6.882 17.085 1.00 71.56 109 ARG A N 1
ATOM 801 C CA . ARG A 1 109 ? -4.640 -7.838 15.995 1.00 71.56 109 ARG A CA 1
ATOM 802 C C . ARG A 1 109 ? -3.168 -7.922 15.590 1.00 71.56 109 ARG A C 1
ATOM 804 O O . ARG A 1 109 ? -2.659 -9.005 15.316 1.00 71.56 109 ARG A O 1
ATOM 811 N N . TRP A 1 110 ? -2.470 -6.793 15.570 1.00 66.56 110 TRP A N 1
ATOM 812 C CA . TRP A 1 110 ? -1.055 -6.733 15.197 1.00 66.56 110 TRP A CA 1
ATOM 813 C C . TRP A 1 110 ? -0.128 -7.227 16.295 1.00 66.56 110 TRP A C 1
ATOM 815 O O . TRP A 1 110 ? 0.803 -7.983 16.026 1.00 66.56 110 TRP A O 1
ATOM 825 N N . ALA A 1 111 ? -0.426 -6.879 17.548 1.00 71.31 111 ALA A N 1
ATOM 826 C CA . ALA A 1 111 ? 0.278 -7.432 18.697 1.00 71.31 111 ALA A CA 1
ATOM 827 C C . ALA A 1 111 ? 0.132 -8.962 18.785 1.00 71.31 111 ALA A C 1
ATOM 829 O O . ALA A 1 111 ? 1.017 -9.641 19.311 1.00 71.31 111 ALA A O 1
ATOM 830 N N . ARG A 1 112 ? -0.977 -9.526 18.284 1.00 76.88 112 ARG A N 1
ATOM 831 C CA . ARG A 1 112 ? -1.121 -10.976 18.094 1.00 76.88 112 ARG A CA 1
ATOM 832 C C . ARG A 1 112 ? -0.222 -11.491 16.969 1.00 76.88 112 ARG A C 1
ATOM 834 O O . ARG A 1 112 ? 0.579 -12.377 17.239 1.00 76.88 112 ARG A O 1
ATOM 841 N N . LEU A 1 113 ? -0.301 -10.914 15.768 1.00 68.38 113 LEU A N 1
ATOM 842 C CA . LEU A 1 113 ? 0.483 -11.368 14.609 1.00 68.38 113 LEU A CA 1
ATOM 843 C C . LEU A 1 113 ? 1.993 -11.394 14.899 1.00 68.38 113 LEU A C 1
ATOM 845 O O . LEU A 1 113 ? 2.627 -12.415 14.671 1.00 68.38 113 LEU A O 1
ATOM 849 N N . LYS A 1 114 ? 2.564 -10.363 15.541 1.00 66.81 114 LYS A N 1
ATOM 850 C CA . LYS A 1 114 ? 3.995 -10.363 15.931 1.00 66.81 114 LYS A CA 1
ATOM 851 C C . LYS A 1 114 ? 4.433 -11.554 16.789 1.00 66.81 114 LYS A C 1
ATOM 853 O O . LYS A 1 114 ? 5.620 -11.854 16.844 1.00 66.81 114 LYS A O 1
ATOM 858 N N . ARG A 1 115 ? 3.505 -12.193 17.504 1.00 75.81 115 ARG A N 1
ATOM 859 C CA . ARG A 1 115 ? 3.787 -13.345 18.371 1.00 75.81 115 ARG A CA 1
ATOM 860 C C . ARG A 1 115 ? 3.591 -14.687 17.665 1.00 75.81 115 ARG A C 1
ATOM 862 O O . ARG A 1 115 ? 4.060 -15.698 18.178 1.00 75.81 115 ARG A O 1
ATOM 869 N N . GLU A 1 116 ? 2.912 -14.714 16.522 1.00 69.56 116 GLU A N 1
ATOM 870 C CA . GLU A 1 116 ? 2.703 -15.926 15.730 1.00 69.56 116 GLU A CA 1
ATOM 871 C C . GLU A 1 116 ? 3.935 -16.194 14.852 1.00 69.56 116 GLU A C 1
ATOM 873 O O . GLU A 1 116 ? 4.288 -15.390 13.986 1.00 69.56 116 GLU A O 1
ATOM 878 N N . ALA A 1 117 ? 4.604 -17.329 15.082 1.00 44.59 117 ALA A N 1
ATOM 879 C CA . ALA A 1 117 ? 5.778 -17.736 14.313 1.00 44.59 117 ALA A CA 1
ATOM 880 C C . ALA A 1 117 ? 5.417 -17.947 12.830 1.00 44.59 117 ALA A C 1
ATOM 882 O O . ALA A 1 117 ? 4.501 -18.705 12.514 1.00 44.59 117 ALA A O 1
ATOM 883 N N . GLY A 1 118 ? 6.149 -17.282 11.929 1.00 54.62 118 GLY A N 1
ATOM 884 C CA . GLY A 1 118 ? 5.955 -17.366 10.475 1.00 54.62 118 GLY A CA 1
ATOM 885 C C . GLY A 1 118 ? 4.898 -16.422 9.886 1.00 54.62 118 GLY A C 1
ATOM 886 O O . GLY A 1 118 ? 4.587 -16.543 8.704 1.00 54.62 118 GLY A O 1
ATOM 887 N N . SER A 1 119 ? 4.326 -15.498 10.672 1.00 45.84 119 SER A N 1
ATOM 888 C CA . SER A 1 119 ? 3.296 -14.561 10.181 1.00 45.84 119 SER A CA 1
ATOM 889 C C . SER A 1 119 ? 3.852 -13.244 9.607 1.00 45.84 119 SER A C 1
ATOM 891 O O . SER A 1 119 ? 3.138 -12.508 8.905 1.00 45.84 119 SER A O 1
ATOM 893 N N . ILE A 1 120 ? 5.128 -12.949 9.874 1.00 46.97 120 ILE A N 1
ATOM 894 C CA . ILE A 1 120 ? 5.824 -11.762 9.375 1.00 46.97 120 ILE A CA 1
ATOM 895 C C . ILE A 1 120 ? 6.791 -12.178 8.286 1.00 46.97 120 ILE A C 1
ATOM 897 O O . ILE A 1 120 ? 7.679 -13.001 8.587 1.00 46.97 120 ILE A O 1
#

Organism: NCBI:txid72548

pLDDT: mean 72.74, std 11.79, range [44.59, 89.12]

Foldseek 3Di:
DLVLLLQPDLVCCVLCLVVLVVVLVVVVVVCVVPVVDDDDLSSLSSVLSSDDPVCLLSSLVSLLSLPDPPSVVSDDPLSVVSNPDDRPDDRDDDDDDDDDPDDQDPNNVVVVQVPDPPSD